Protein AF-A0A917U2G6-F1 (afdb_monomer_lite)

Secondary structure (DSSP, 8-state):
-HHHHHHHHHTT-B--S--TTTTTTEEEEE-TTS-EEEEE--

Radius of gyration: 9.5 Å; chains: 1; bounding box: 21×24×21 Å

Structure (mmCIF, N/CA/C/O backbone):
data_AF-A0A917U2G6-F1
#
_entry.id   AF-A0A917U2G6-F1
#
loop_
_atom_site.group_PDB
_atom_site.id
_atom_site.type_symbol
_atom_site.label_atom_id
_atom_site.label_alt_id
_atom_site.label_comp_id
_atom_site.label_asym_id
_atom_site.label_entity_id
_atom_site.label_seq_id
_atom_site.pdbx_PDB_ins_code
_atom_site.Cartn_x
_atom_site.Cartn_y
_atom_site.Cartn_z
_atom_site.occupancy
_atom_site.B_iso_or_equiv
_atom_site.auth_seq_id
_atom_site.auth_comp_id
_atom_site.auth_asym_id
_atom_site.auth_atom_id
_atom_site.pdbx_PDB_model_num
ATOM 1 N N . MET A 1 1 ? -2.352 -6.658 5.296 1.00 80.88 1 MET A N 1
ATOM 2 C CA . MET A 1 1 ? -1.739 -5.520 4.578 1.00 80.88 1 MET A CA 1
ATOM 3 C C . MET A 1 1 ? -2.724 -4.875 3.609 1.00 80.88 1 MET A C 1
ATOM 5 O O . MET A 1 1 ? -3.043 -3.718 3.814 1.00 80.88 1 MET A O 1
ATOM 9 N N . GLU A 1 2 ? -3.293 -5.618 2.654 1.00 84.06 2 GLU A N 1
ATOM 10 C CA . GLU A 1 2 ? -4.279 -5.078 1.694 1.00 84.06 2 GLU A CA 1
ATOM 11 C C . GLU A 1 2 ? -5.534 -4.478 2.357 1.00 84.06 2 GLU A C 1
ATOM 13 O O . GLU A 1 2 ? -5.940 -3.379 2.001 1.00 84.06 2 GLU A O 1
ATOM 18 N N . ALA A 1 3 ? -6.109 -5.137 3.372 1.00 87.62 3 ALA A N 1
ATOM 19 C CA . ALA A 1 3 ? -7.273 -4.602 4.092 1.00 87.62 3 ALA A CA 1
ATOM 20 C C . ALA A 1 3 ? -6.970 -3.267 4.803 1.00 87.62 3 ALA A C 1
ATOM 22 O O . ALA A 1 3 ? -7.718 -2.308 4.664 1.00 87.62 3 ALA A O 1
ATOM 23 N N . ALA A 1 4 ? -5.828 -3.177 5.493 1.00 88.19 4 ALA A N 1
ATOM 24 C CA . ALA A 1 4 ? -5.389 -1.938 6.137 1.00 88.19 4 ALA A CA 1
ATOM 25 C C . ALA A 1 4 ? -5.073 -0.837 5.107 1.00 88.19 4 ALA A C 1
ATOM 27 O O . ALA A 1 4 ? -5.405 0.325 5.320 1.00 88.19 4 ALA A O 1
ATOM 28 N N . ALA A 1 5 ? -4.486 -1.195 3.960 1.00 87.62 5 ALA A N 1
ATOM 29 C CA . ALA A 1 5 ? -4.288 -0.255 2.862 1.00 87.62 5 ALA A CA 1
ATOM 30 C C . ALA A 1 5 ? -5.628 0.251 2.303 1.00 87.62 5 ALA A C 1
ATOM 32 O O . ALA A 1 5 ? -5.752 1.438 2.018 1.00 87.62 5 ALA A O 1
ATOM 33 N N . ALA A 1 6 ? -6.640 -0.613 2.190 1.00 90.19 6 ALA A N 1
ATOM 34 C CA . ALA A 1 6 ? -7.978 -0.230 1.748 1.00 90.19 6 ALA A CA 1
ATOM 35 C C . ALA A 1 6 ? -8.665 0.743 2.719 1.00 90.19 6 ALA A C 1
ATOM 37 O O . ALA A 1 6 ? -9.246 1.725 2.267 1.00 90.19 6 ALA A O 1
ATOM 38 N N . GLU A 1 7 ? -8.551 0.535 4.034 1.00 91.75 7 GLU A N 1
ATOM 39 C CA . GLU A 1 7 ? -9.083 1.473 5.035 1.00 91.75 7 GLU A CA 1
ATOM 40 C C . GLU A 1 7 ? -8.378 2.833 4.997 1.00 91.75 7 GLU A C 1
ATOM 42 O O . GLU A 1 7 ? -9.021 3.885 5.066 1.00 91.75 7 GLU A O 1
ATOM 47 N N . LEU A 1 8 ? -7.055 2.827 4.825 1.00 89.50 8 LEU A N 1
ATOM 48 C CA . LEU A 1 8 ? -6.279 4.053 4.666 1.00 89.50 8 LEU A CA 1
ATOM 49 C C . LEU A 1 8 ? -6.682 4.788 3.387 1.00 89.50 8 LEU A C 1
ATOM 51 O O . LEU A 1 8 ? -6.889 5.999 3.426 1.00 89.50 8 LEU A O 1
ATOM 55 N N . MET A 1 9 ? -6.864 4.069 2.276 1.00 89.81 9 MET A N 1
ATOM 56 C CA . MET A 1 9 ? -7.345 4.656 1.024 1.00 89.81 9 MET A CA 1
ATOM 57 C C . MET A 1 9 ? -8.761 5.226 1.160 1.00 89.81 9 MET A C 1
ATOM 59 O O . MET A 1 9 ? -9.024 6.330 0.690 1.00 89.81 9 MET A O 1
ATOM 63 N N . ALA A 1 10 ? -9.656 4.538 1.875 1.00 92.12 10 ALA A N 1
ATOM 64 C CA . ALA A 1 10 ? -10.992 5.047 2.189 1.00 92.12 10 ALA A CA 1
ATOM 65 C C . ALA A 1 10 ? -10.954 6.317 3.061 1.00 92.12 10 ALA A C 1
ATOM 67 O O . ALA A 1 10 ? -11.830 7.171 2.946 1.00 92.12 10 ALA A O 1
ATOM 68 N N . SER A 1 11 ? -9.915 6.473 3.885 1.00 90.75 11 SER A N 1
ATOM 69 C CA . SER A 1 11 ? -9.668 7.672 4.699 1.00 90.75 11 SER A CA 1
ATOM 70 C C . SER A 1 11 ? -8.970 8.804 3.927 1.00 90.75 11 SER A C 1
ATOM 72 O O . SER A 1 11 ? -8.696 9.859 4.496 1.00 90.75 11 SER A O 1
ATOM 74 N N . GLY A 1 12 ? -8.683 8.603 2.635 1.00 91.50 12 GLY A N 1
ATOM 75 C CA . GLY A 1 12 ? -8.068 9.590 1.745 1.00 91.50 12 GLY A CA 1
ATOM 76 C C . GLY A 1 12 ? -6.589 9.348 1.436 1.00 91.50 12 GLY A C 1
ATOM 77 O O . GLY A 1 12 ? -5.978 10.158 0.740 1.00 91.50 12 GLY A O 1
ATOM 78 N N . ALA A 1 13 ? -5.998 8.252 1.916 1.00 93.44 13 ALA A N 1
ATOM 79 C CA . ALA A 1 13 ? -4.668 7.872 1.467 1.00 93.44 13 ALA A CA 1
ATOM 80 C C . ALA A 1 13 ? -4.692 7.443 -0.010 1.00 93.44 13 ALA A C 1
ATOM 82 O O . ALA A 1 13 ? -5.710 7.029 -0.560 1.00 93.44 13 ALA A O 1
ATOM 83 N N . SER A 1 14 ? -3.548 7.515 -0.672 1.00 91.19 14 SER A N 1
ATOM 84 C CA . SER A 1 14 ? -3.379 7.046 -2.046 1.00 91.19 14 SER A CA 1
ATOM 85 C C . SER A 1 14 ? -2.171 6.134 -2.150 1.00 91.19 14 SER A C 1
ATOM 87 O O . SER A 1 14 ? -1.221 6.245 -1.379 1.00 91.19 14 SER A O 1
ATOM 89 N N . ARG A 1 15 ? -2.207 5.205 -3.105 1.00 88.88 15 ARG A N 1
ATOM 90 C CA . ARG A 1 15 ? -1.087 4.307 -3.382 1.00 88.88 15 ARG A CA 1
ATOM 91 C C . ARG A 1 15 ? -0.286 4.846 -4.573 1.00 88.88 15 ARG A C 1
ATOM 93 O O . ARG A 1 15 ? -0.827 4.891 -5.678 1.00 88.88 15 ARG A O 1
ATOM 100 N N . PRO A 1 16 ? 0.987 5.242 -4.389 1.00 86.50 16 PRO A N 1
ATOM 101 C CA . PRO A 1 16 ? 1.855 5.639 -5.492 1.00 86.50 16 PRO A CA 1
ATOM 102 C C . PRO A 1 16 ? 2.040 4.508 -6.506 1.00 86.50 16 PRO A C 1
ATOM 104 O O . PRO A 1 16 ? 2.115 3.339 -6.119 1.00 86.50 16 PRO A O 1
ATOM 107 N N . ALA A 1 17 ? 2.180 4.870 -7.787 1.00 84.12 17 ALA A N 1
ATOM 108 C CA . ALA A 1 17 ? 2.436 3.918 -8.872 1.00 84.12 17 ALA A CA 1
ATOM 109 C C . ALA A 1 17 ? 3.783 3.192 -8.713 1.00 84.12 17 ALA A C 1
ATOM 111 O O . ALA A 1 17 ? 3.907 2.022 -9.063 1.00 84.12 17 ALA A O 1
ATOM 112 N N . PHE A 1 18 ? 4.785 3.878 -8.157 1.00 85.31 18 PHE A N 1
ATOM 113 C CA . PHE A 1 18 ? 6.057 3.273 -7.780 1.00 85.31 18 PHE A CA 1
ATOM 114 C C . PHE A 1 18 ? 5.968 2.735 -6.349 1.00 85.31 18 PHE A C 1
ATOM 116 O O . PHE A 1 18 ? 5.818 3.507 -5.402 1.00 85.31 18 PHE A O 1
ATOM 123 N N . GLN A 1 19 ? 6.066 1.415 -6.194 1.00 87.88 19 GLN A N 1
ATOM 124 C CA . GLN A 1 19 ? 6.035 0.737 -4.900 1.00 87.88 19 GLN A CA 1
ATOM 125 C C . GLN A 1 19 ? 7.403 0.136 -4.579 1.00 87.88 19 GLN A C 1
ATOM 127 O O . GLN A 1 19 ? 7.685 -0.987 -4.989 1.00 87.88 19 GLN A O 1
ATOM 132 N N . PRO A 1 20 ? 8.257 0.840 -3.816 1.00 82.94 20 PRO A N 1
ATOM 133 C CA . PRO A 1 20 ? 9.571 0.314 -3.450 1.00 82.94 20 PRO A CA 1
ATOM 134 C C . PRO A 1 20 ? 9.493 -0.871 -2.474 1.00 82.94 20 PRO A C 1
ATOM 136 O O . PRO A 1 20 ? 10.487 -1.560 -2.283 1.00 82.94 20 PRO A O 1
ATOM 139 N N . GLY A 1 21 ? 8.336 -1.094 -1.840 1.00 75.69 21 GLY A N 1
ATOM 140 C CA . GLY A 1 21 ? 8.083 -2.242 -0.966 1.00 75.69 21 GLY A CA 1
ATOM 141 C C . GLY A 1 21 ? 7.431 -3.440 -1.653 1.00 75.69 21 GLY A C 1
ATOM 142 O O . GLY A 1 21 ? 7.157 -4.438 -0.984 1.00 75.69 21 GLY A O 1
ATOM 143 N N . ASP A 1 22 ? 7.180 -3.372 -2.965 1.00 76.56 22 ASP A N 1
ATOM 144 C CA . ASP A 1 22 ? 6.575 -4.489 -3.689 1.00 76.56 22 ASP A CA 1
ATOM 145 C C . ASP A 1 22 ? 7.511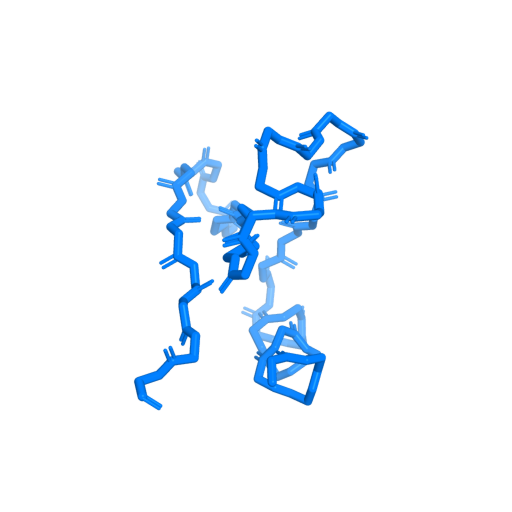 -5.709 -3.654 1.00 76.56 22 ASP A C 1
ATOM 147 O O . ASP A 1 22 ? 8.662 -5.646 -4.084 1.00 76.56 22 ASP A O 1
ATOM 151 N N . GLY A 1 23 ? 7.045 -6.800 -3.041 1.00 72.12 23 GLY A N 1
ATOM 152 C CA .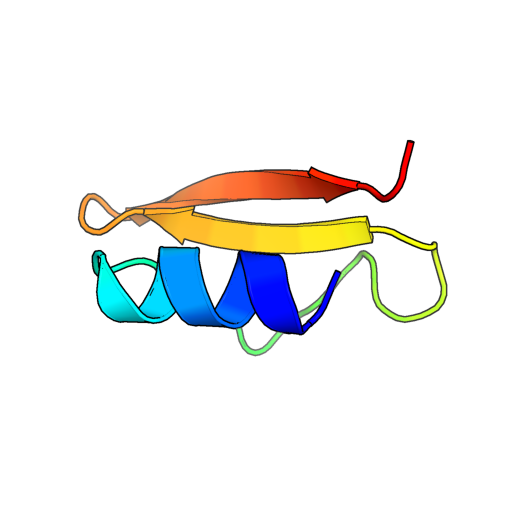 GLY A 1 23 ? 7.856 -7.988 -2.737 1.00 72.12 23 GLY A CA 1
ATOM 153 C C . GLY A 1 23 ? 8.678 -7.936 -1.436 1.00 72.12 23 GLY A C 1
ATOM 154 O O . GLY A 1 23 ? 9.239 -8.958 -1.049 1.00 72.12 23 GLY A O 1
ATOM 155 N N . GLY A 1 24 ? 8.724 -6.798 -0.732 1.00 78.56 24 GLY A N 1
ATOM 156 C CA . GLY A 1 24 ? 9.465 -6.617 0.527 1.00 78.56 24 GLY A CA 1
ATOM 157 C C . GLY A 1 24 ? 8.662 -6.881 1.809 1.00 78.56 24 GLY A C 1
ATOM 158 O O . GLY A 1 24 ? 9.245 -7.044 2.877 1.00 78.56 24 GLY A O 1
ATOM 159 N N . GLY A 1 25 ? 7.329 -6.955 1.730 1.00 84.50 25 GLY A N 1
ATOM 160 C CA . GLY A 1 25 ? 6.458 -7.127 2.906 1.00 84.50 25 GLY A CA 1
ATOM 161 C C . GLY A 1 25 ? 6.011 -5.813 3.561 1.00 84.50 25 GLY A C 1
ATOM 162 O O . GLY A 1 25 ? 5.506 -5.820 4.685 1.00 84.50 25 GLY A O 1
ATOM 163 N N . TRP A 1 26 ? 6.167 -4.689 2.857 1.00 88.12 26 TRP A N 1
ATOM 164 C CA . TRP A 1 26 ? 5.624 -3.387 3.242 1.00 88.12 26 TRP A CA 1
ATOM 165 C C . TRP A 1 26 ? 5.047 -2.642 2.034 1.00 88.12 26 TRP A C 1
ATOM 167 O O . TRP A 1 26 ? 5.429 -2.872 0.893 1.00 88.12 26 TRP A O 1
ATOM 177 N N . LEU A 1 27 ? 4.117 -1.730 2.288 1.00 89.12 27 LEU A N 1
ATOM 178 C CA . LEU A 1 27 ? 3.423 -0.908 1.300 1.00 89.12 27 LEU A CA 1
ATOM 179 C C . LEU A 1 27 ? 3.7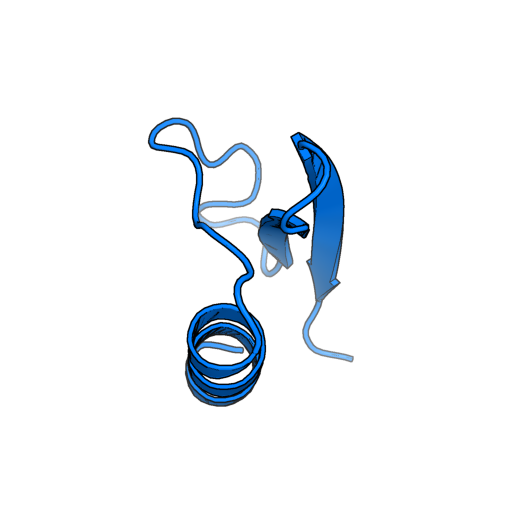32 0.562 1.546 1.00 89.12 27 LEU A C 1
ATOM 181 O O . LEU A 1 27 ? 3.728 1.002 2.691 1.00 89.12 27 LEU A O 1
ATOM 185 N N . VAL A 1 28 ? 3.952 1.336 0.487 1.00 91.00 28 VAL A N 1
ATOM 186 C CA . VAL A 1 28 ? 4.056 2.796 0.588 1.00 91.00 28 VAL A CA 1
ATOM 187 C C . VAL A 1 28 ? 2.715 3.417 0.232 1.00 91.00 28 VAL A C 1
ATOM 189 O O . VAL A 1 28 ? 2.145 3.118 -0.817 1.00 91.00 28 VAL A O 1
ATOM 192 N N . LEU A 1 29 ? 2.216 4.294 1.093 1.00 91.81 29 LEU A N 1
ATOM 193 C CA . LEU A 1 29 ? 1.002 5.073 0.878 1.00 91.81 29 LEU A CA 1
ATOM 194 C C . LEU A 1 29 ? 1.313 6.555 1.089 1.00 91.81 29 LEU A C 1
ATOM 196 O O . LEU A 1 29 ? 2.267 6.905 1.777 1.00 91.81 29 LEU A O 1
ATOM 200 N N . THR A 1 30 ? 0.525 7.428 0.478 1.00 92.94 30 THR A N 1
ATOM 201 C CA . THR A 1 30 ? 0.583 8.877 0.687 1.00 92.94 30 THR A CA 1
ATOM 202 C C . THR A 1 30 ? -0.679 9.330 1.390 1.00 92.94 30 THR A C 1
ATOM 204 O O . THR A 1 30 ? -1.766 8.906 1.004 1.00 92.94 30 THR A O 1
ATOM 207 N N . ASP A 1 31 ? -0.555 10.181 2.401 1.00 90.62 31 ASP A N 1
ATOM 208 C CA . ASP A 1 31 ? -1.708 10.812 3.042 1.00 90.62 31 ASP A CA 1
ATOM 209 C C . ASP A 1 31 ? -2.388 11.834 2.089 1.00 90.62 31 ASP A C 1
ATOM 211 O O . ASP A 1 31 ? -1.838 12.158 1.029 1.00 90.62 31 ASP A O 1
ATOM 215 N N . PRO A 1 32 ? -3.571 12.373 2.440 1.00 88.44 32 PRO A N 1
ATOM 216 C CA . PRO A 1 32 ? -4.229 13.415 1.647 1.00 88.44 32 PRO A CA 1
ATOM 217 C C . PRO A 1 32 ? -3.413 14.709 1.476 1.00 88.44 32 PRO A C 1
ATOM 219 O O . PRO A 1 32 ? -3.675 15.478 0.555 1.00 88.44 32 PRO A O 1
ATOM 222 N N . ALA A 1 33 ? -2.449 14.974 2.363 1.00 90.31 33 ALA A N 1
ATOM 223 C CA . ALA A 1 33 ? -1.537 16.113 2.278 1.00 90.31 33 ALA A CA 1
ATOM 224 C C . ALA A 1 33 ? -0.315 15.830 1.376 1.00 90.31 33 ALA A C 1
ATOM 226 O O . ALA A 1 33 ? 0.468 16.739 1.104 1.00 90.31 33 ALA A O 1
ATOM 227 N N . GLY A 1 34 ? -0.168 14.598 0.878 1.00 87.88 34 GLY A N 1
ATOM 228 C CA . GLY A 1 34 ? 0.922 14.155 0.015 1.00 87.88 34 GLY A CA 1
ATOM 229 C C . GLY A 1 34 ? 2.141 13.595 0.753 1.00 87.88 34 GLY A C 1
ATOM 230 O O . GLY A 1 34 ? 3.161 13.341 0.113 1.00 87.88 34 GLY A O 1
ATOM 231 N N . HIS A 1 35 ? 2.082 13.379 2.069 1.00 91.31 35 HIS A N 1
ATOM 232 C CA . HIS A 1 35 ? 3.202 12.822 2.826 1.00 91.31 35 HIS A CA 1
ATOM 233 C C . HIS A 1 35 ? 3.280 11.295 2.676 1.00 91.31 35 HIS A C 1
ATOM 235 O O . HIS A 1 35 ? 2.296 10.602 2.956 1.00 91.31 35 HIS A O 1
ATOM 241 N N . PRO A 1 36 ? 4.437 10.742 2.267 1.00 91.75 36 PRO A N 1
ATOM 242 C CA . PRO A 1 36 ? 4.619 9.304 2.141 1.00 91.75 36 PRO A CA 1
ATOM 243 C C . PRO A 1 36 ? 4.838 8.637 3.506 1.00 91.75 36 PRO A C 1
ATOM 245 O O . PRO A 1 36 ? 5.598 9.130 4.339 1.00 91.75 36 PRO A O 1
ATOM 248 N N . PHE A 1 37 ? 4.229 7.472 3.707 1.00 91.00 37 PHE A N 1
ATOM 249 C CA . PHE A 1 37 ? 4.416 6.616 4.876 1.00 91.00 37 PHE A CA 1
ATOM 250 C C . PHE A 1 37 ? 4.412 5.129 4.487 1.00 91.00 37 PHE A C 1
ATOM 252 O O . PHE A 1 37 ? 3.901 4.746 3.432 1.00 91.00 37 PHE A O 1
ATOM 259 N N . CYS A 1 38 ? 5.001 4.286 5.342 1.00 91.50 38 CYS A N 1
ATOM 260 C CA . CYS A 1 38 ? 5.110 2.843 5.123 1.00 91.50 38 CYS A CA 1
ATOM 261 C C . CYS A 1 38 ? 4.141 2.070 6.024 1.00 91.50 38 CYS A C 1
ATOM 263 O O . CYS A 1 38 ? 4.080 2.302 7.229 1.00 91.50 38 CYS A O 1
ATOM 265 N N . LEU A 1 39 ? 3.435 1.108 5.442 1.00 88.69 39 LEU A N 1
ATOM 266 C CA . LEU A 1 39 ? 2.587 0.136 6.117 1.00 88.69 39 LEU A CA 1
ATOM 267 C C . LEU A 1 39 ? 3.284 -1.229 6.095 1.00 88.69 39 LEU A C 1
ATOM 269 O O . LEU A 1 39 ? 3.549 -1.755 5.019 1.00 88.69 39 LEU A O 1
ATOM 273 N N . THR A 1 40 ? 3.553 -1.822 7.254 1.00 88.50 40 THR A N 1
ATOM 274 C CA . THR A 1 40 ? 4.183 -3.149 7.372 1.00 88.50 40 THR A CA 1
ATOM 275 C C . THR A 1 40 ? 3.205 -4.148 7.993 1.00 88.50 40 THR A C 1
ATOM 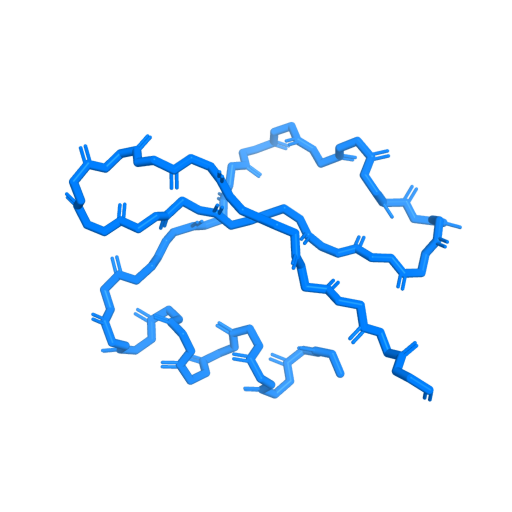277 O O . THR A 1 40 ? 2.300 -3.763 8.737 1.00 88.50 40 THR A O 1
ATOM 280 N N . ALA A 1 41 ? 3.356 -5.439 7.690 1.00 79.69 41 ALA A N 1
ATOM 281 C CA . ALA A 1 41 ? 2.758 -6.489 8.513 1.00 79.69 41 ALA A CA 1
ATOM 282 C C . ALA A 1 41 ? 3.707 -6.756 9.691 1.00 79.69 41 ALA A C 1
ATOM 284 O O . ALA A 1 41 ? 4.885 -7.029 9.464 1.00 79.69 41 ALA A O 1
ATOM 285 N N . GLY A 1 42 ? 3.219 -6.572 10.920 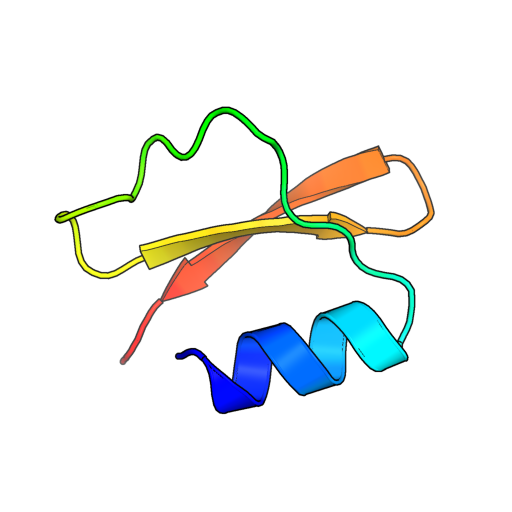1.00 64.50 42 GLY A N 1
ATOM 286 C CA . GLY A 1 42 ? 3.946 -6.949 12.136 1.00 64.50 42 GLY A CA 1
ATOM 287 C C . GLY A 1 42 ? 4.002 -8.456 12.331 1.00 64.50 42 GLY A C 1
ATOM 288 O O . GLY A 1 42 ? 3.095 -9.145 11.808 1.00 64.50 42 GLY A O 1
#

Sequence (42 aa):
MEAAAAELMASGASRPAF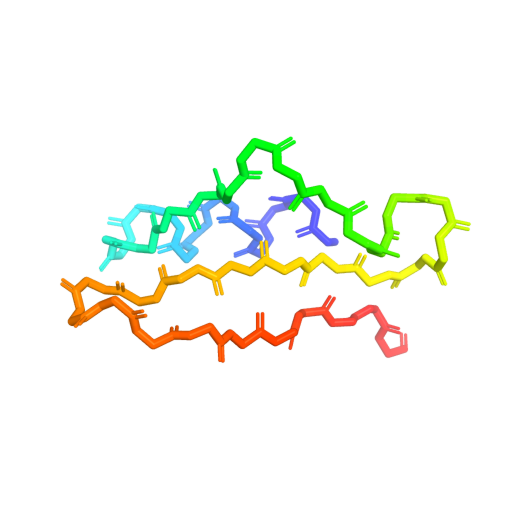QPGDGGGWLVLTDPAGHPFCLTAG

InterPro domains:
  IPR029068 Glyoxalase/Bleomycin resistance protein/Dihydroxybiphenyl dioxygenase [G3DSA:3.10.180.10] (1-42)
  IPR029068 Glyoxalase/Bleomycin resistance protein/Dihydroxybiphenyl dioxygenase [SSF54593] (2-42)
  IPR041581 Glyoxalase-like domain, group 6 [PF18029] (1-40)

Foldseek 3Di:
DVVVVVVQVVVPKAFDPDFPCVVVQKGWIAHNVGRIDIGHDD

pLDDT: mean 86.88, std 6.04, range [64.5, 93.44]

Organism: NCBI:txid1424081